Protein AF-A0A9D4DLZ1-F1 (afdb_monomer)

pLDDT: mean 80.87, std 18.86, range [41.81, 96.81]

Sequence (95 aa):
MMKTNQEPLAGPSRETGVCSSDDESIDDEEKCCVCNLFTPQEVSGATSLIFTKWAQCYGVRNGRPCLHWTHLSYCTNARVVRRQEKFFCSHCIEE

Mean predicted aligned error: 12.47 Å

Organism: Dreissena polymorpha (NCBI:txid45954)

Structure (mmCIF, N/CA/C/O backbone):
data_AF-A0A9D4DLZ1-F1
#
_entry.id   AF-A0A9D4DLZ1-F1
#
loop_
_atom_site.group_PDB
_atom_site.id
_atom_site.type_symbol
_atom_site.label_atom_id
_atom_site.label_alt_id
_atom_site.label_comp_id
_atom_site.label_asym_id
_atom_site.label_entity_id
_atom_site.label_seq_id
_atom_site.pdbx_PDB_ins_code
_atom_site.Cartn_x
_atom_site.Cartn_y
_atom_site.Cartn_z
_atom_site.occupancy
_atom_site.B_iso_or_equiv
_atom_site.auth_seq_id
_atom_site.auth_comp_id
_atom_site.auth_asym_id
_atom_site.auth_atom_id
_atom_site.pdbx_PDB_model_num
ATOM 1 N N . MET A 1 1 ? -9.228 26.156 73.905 1.00 46.12 1 MET A N 1
ATOM 2 C CA . MET A 1 1 ? -9.738 25.844 72.552 1.00 46.12 1 MET A CA 1
ATOM 3 C C . MET A 1 1 ? -8.675 26.264 71.549 1.00 46.12 1 MET A C 1
ATOM 5 O O . MET A 1 1 ? -8.545 27.448 71.286 1.00 46.12 1 MET A O 1
ATOM 9 N N . MET A 1 2 ? -7.861 25.327 71.070 1.00 47.59 2 MET A N 1
ATOM 10 C CA . MET A 1 2 ? -6.854 25.573 70.033 1.00 47.59 2 MET A CA 1
ATOM 11 C C . MET A 1 2 ? -7.279 24.746 68.820 1.00 47.59 2 MET A C 1
ATOM 13 O O . MET A 1 2 ? -7.435 23.533 68.938 1.00 47.59 2 MET A O 1
ATOM 17 N N . LYS A 1 3 ? -7.583 25.409 67.700 1.00 45.34 3 LYS A N 1
ATOM 18 C CA . LYS A 1 3 ? -7.929 24.747 66.439 1.00 45.34 3 LYS A CA 1
ATOM 19 C C . LYS A 1 3 ? -6.627 24.433 65.706 1.00 45.34 3 LYS A C 1
ATOM 21 O O . LYS A 1 3 ? -5.904 25.349 65.331 1.00 45.34 3 LYS A O 1
ATOM 26 N N . THR A 1 4 ? -6.336 23.150 65.537 1.00 46.41 4 THR A N 1
ATOM 27 C CA . THR A 1 4 ? -5.245 22.657 64.695 1.00 46.41 4 THR A CA 1
ATOM 28 C C . THR A 1 4 ? -5.708 22.710 63.242 1.00 46.41 4 THR A C 1
ATOM 30 O O . THR A 1 4 ? -6.616 21.975 62.861 1.00 46.41 4 THR A O 1
ATOM 33 N N . ASN A 1 5 ? -5.111 23.589 62.439 1.00 52.38 5 ASN A N 1
ATOM 34 C CA . ASN A 1 5 ? -5.273 23.578 60.988 1.00 52.38 5 ASN A CA 1
ATOM 35 C C . ASN A 1 5 ? -4.312 22.525 60.419 1.00 52.38 5 ASN A C 1
ATOM 37 O O . ASN A 1 5 ? -3.101 22.725 60.448 1.00 52.38 5 ASN A O 1
ATOM 41 N N . GLN A 1 6 ? -4.840 21.393 59.953 1.00 46.53 6 GLN A N 1
ATOM 42 C CA . GLN A 1 6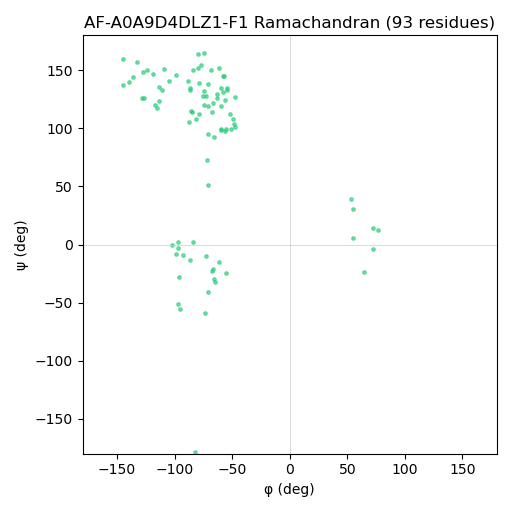 ? -4.100 20.475 59.086 1.00 46.53 6 GLN A CA 1
ATOM 43 C C . GLN A 1 6 ? -4.243 20.962 57.643 1.00 46.53 6 GLN A C 1
ATOM 45 O O . GLN A 1 6 ? -5.342 20.952 57.091 1.00 46.53 6 GLN A O 1
ATOM 50 N N . GLU A 1 7 ? -3.136 21.394 57.045 1.00 57.69 7 GLU A N 1
ATOM 51 C CA . GLU A 1 7 ? -3.005 21.492 55.592 1.00 57.69 7 GLU A CA 1
ATOM 52 C C . GLU A 1 7 ? -2.917 20.073 54.997 1.00 57.69 7 GLU A C 1
ATOM 54 O O . GLU A 1 7 ? -2.230 19.220 55.571 1.00 57.69 7 GLU A O 1
ATOM 59 N N . PRO A 1 8 ? -3.585 19.772 53.869 1.00 44.88 8 PRO A N 1
ATOM 60 C CA . PRO A 1 8 ? -3.396 18.499 53.198 1.00 44.88 8 PRO A CA 1
ATOM 61 C C . PRO A 1 8 ? -2.046 18.475 52.475 1.00 44.88 8 PRO A C 1
ATOM 63 O O . PRO A 1 8 ? -1.686 19.395 51.742 1.00 44.88 8 PRO A O 1
ATOM 66 N N . LEU A 1 9 ? -1.328 17.375 52.690 1.00 51.31 9 LEU A N 1
ATOM 67 C CA . LEU A 1 9 ? -0.076 16.994 52.046 1.00 51.31 9 LEU A CA 1
ATOM 68 C C . LEU A 1 9 ? -0.161 17.158 50.523 1.00 51.31 9 LEU A C 1
ATOM 70 O O . LEU A 1 9 ? -1.046 16.592 49.879 1.00 51.31 9 LEU A O 1
ATOM 74 N N . ALA A 1 10 ? 0.798 17.894 49.960 1.00 47.12 10 ALA A N 1
ATOM 75 C CA . ALA A 1 10 ? 1.059 17.921 48.530 1.00 47.12 10 ALA A CA 1
ATOM 76 C C . ALA A 1 10 ? 1.225 16.478 48.025 1.00 47.12 10 ALA A C 1
ATOM 78 O O . ALA A 1 10 ? 2.164 15.776 48.405 1.00 47.12 10 ALA A O 1
ATOM 79 N N . GLY A 1 11 ? 0.277 16.020 47.206 1.00 48.19 11 GLY A N 1
ATOM 80 C CA . GLY A 1 11 ? 0.415 14.759 46.487 1.00 48.19 11 GLY A CA 1
ATOM 81 C C . GLY A 1 11 ? 1.629 14.825 45.557 1.00 48.19 11 GLY A C 1
ATOM 82 O O . GLY A 1 11 ? 1.993 15.919 45.115 1.00 48.19 11 GLY A O 1
ATOM 83 N N . PRO A 1 12 ? 2.276 13.690 45.244 1.00 48.97 12 PRO A N 1
ATOM 84 C CA . PRO A 1 12 ? 3.346 13.695 44.265 1.00 48.97 12 PRO A CA 1
ATOM 85 C C . PRO A 1 12 ? 2.759 14.187 42.942 1.00 48.97 12 PRO A C 1
ATOM 87 O O . PRO A 1 12 ? 1.819 13.584 42.416 1.00 48.97 12 PRO A O 1
ATOM 90 N N . SER A 1 13 ? 3.293 15.310 42.448 1.00 51.12 13 SER A N 1
ATOM 91 C CA . SER A 1 13 ? 3.108 15.760 41.073 1.00 51.12 13 SER A CA 1
ATOM 92 C C . SER A 1 13 ? 3.399 14.565 40.193 1.00 51.12 13 SER A C 1
ATOM 94 O O . SER A 1 13 ? 4.545 14.155 40.035 1.00 51.12 13 SER A O 1
ATOM 96 N N . ARG A 1 14 ? 2.330 13.969 39.675 1.00 54.59 14 ARG A N 1
ATOM 97 C CA . ARG A 1 14 ? 2.394 12.997 38.607 1.00 54.59 14 ARG A CA 1
ATOM 98 C C . ARG A 1 14 ? 2.909 13.806 37.436 1.00 54.59 14 ARG A C 1
ATOM 100 O O . ARG A 1 14 ? 2.135 14.515 36.801 1.00 54.59 14 ARG A O 1
ATOM 107 N N . GLU A 1 15 ? 4.227 13.799 37.274 1.00 52.31 15 GLU A N 1
ATOM 108 C CA . GLU A 1 15 ? 4.904 14.301 36.099 1.00 52.31 15 GLU A CA 1
ATOM 109 C C . GLU A 1 15 ? 4.165 13.693 34.917 1.00 52.31 15 GLU A C 1
ATOM 111 O O . GLU A 1 15 ? 4.213 12.493 34.638 1.00 52.31 15 GLU A O 1
ATOM 116 N N . THR A 1 16 ? 3.317 14.522 34.316 1.00 53.06 16 THR A N 1
ATOM 117 C CA . THR A 1 16 ? 2.815 14.302 32.982 1.00 53.06 16 THR A CA 1
ATOM 118 C C . THR A 1 16 ? 4.082 14.167 32.178 1.00 53.06 16 THR A C 1
ATOM 120 O O . THR A 1 16 ? 4.748 15.171 31.926 1.00 53.06 16 THR A O 1
ATOM 123 N N . GLY A 1 17 ? 4.465 12.920 31.898 1.00 48.94 17 GLY A N 1
ATOM 124 C CA . GLY A 1 17 ? 5.430 12.608 30.873 1.00 48.94 17 GLY A CA 1
ATOM 125 C C . GLY A 1 17 ? 4.923 13.345 29.657 1.00 48.94 17 GLY A C 1
ATOM 126 O O . GLY A 1 17 ? 3.925 12.955 29.053 1.00 48.94 17 GLY A O 1
ATOM 127 N N . VAL A 1 18 ? 5.533 14.499 29.409 1.00 45.66 18 VAL A N 1
ATOM 128 C CA . VAL A 1 18 ? 5.444 15.184 28.143 1.00 45.66 18 VAL A CA 1
ATOM 129 C C . VAL A 1 18 ? 6.015 14.138 27.211 1.00 45.66 18 VAL A C 1
ATOM 131 O O . VAL A 1 18 ? 7.224 13.915 27.188 1.00 45.66 18 VAL A O 1
ATOM 134 N N . CYS A 1 19 ? 5.133 13.393 26.547 1.00 47.47 19 CYS A N 1
ATOM 135 C CA . CYS A 1 19 ? 5.487 12.736 25.311 1.00 47.47 19 CYS A CA 1
ATOM 136 C C . CYS A 1 19 ? 5.971 13.901 24.465 1.00 47.47 19 CYS A C 1
ATOM 138 O O . CYS A 1 19 ? 5.143 14.697 24.016 1.00 47.47 19 CYS A O 1
ATOM 140 N N . SER A 1 20 ? 7.293 14.097 24.423 1.00 41.81 20 SER A N 1
ATOM 1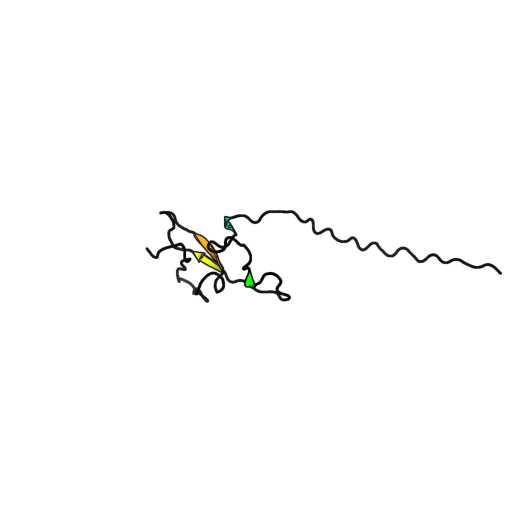41 C CA . SER A 1 20 ? 7.918 15.030 23.505 1.00 41.81 20 SER A CA 1
ATOM 142 C C . SER A 1 20 ? 7.294 14.670 22.175 1.00 41.81 20 SER A C 1
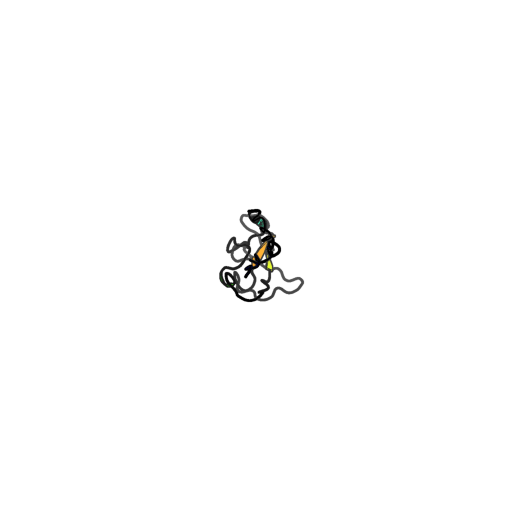ATOM 144 O O . SER A 1 20 ? 7.460 13.549 21.693 1.00 41.81 20 SER A O 1
ATOM 146 N N . SER A 1 21 ? 6.420 15.544 21.686 1.00 53.47 21 SER A N 1
ATOM 147 C CA . SER A 1 21 ? 5.920 15.454 20.331 1.00 53.47 21 SER A CA 1
ATOM 148 C C . SER A 1 21 ? 7.111 15.875 19.495 1.00 53.47 21 SER A C 1
ATOM 150 O O . SER A 1 21 ? 7.178 17.015 19.045 1.00 53.47 21 SER A O 1
ATOM 152 N N . ASP A 1 22 ? 8.100 14.986 19.418 1.00 49.91 22 ASP A N 1
ATOM 153 C CA . ASP A 1 22 ? 9.120 15.022 18.402 1.00 49.91 22 ASP A CA 1
ATOM 154 C C . ASP A 1 22 ? 8.303 14.893 17.121 1.00 49.91 22 ASP A C 1
ATOM 156 O O . ASP A 1 22 ? 7.751 13.838 16.802 1.00 49.91 22 ASP A O 1
ATOM 160 N N . ASP A 1 23 ? 8.077 16.045 16.496 1.00 55.75 23 ASP A N 1
ATOM 161 C CA . ASP A 1 23 ? 7.395 16.233 15.221 1.00 55.75 23 ASP A CA 1
ATOM 162 C C . ASP A 1 23 ? 8.313 15.693 14.112 1.00 55.75 23 ASP A C 1
ATOM 164 O O . ASP A 1 23 ? 8.680 16.385 13.166 1.00 55.75 23 ASP A O 1
ATOM 168 N N . GLU A 1 24 ? 8.778 14.457 14.298 1.00 69.44 24 GLU A N 1
ATOM 169 C CA . GLU A 1 24 ? 9.524 13.687 13.324 1.00 69.44 24 GLU A CA 1
ATOM 170 C C . GLU A 1 24 ? 8.506 13.319 12.251 1.00 69.44 24 GLU A C 1
ATOM 172 O O . GLU A 1 24 ? 7.703 12.388 12.378 1.00 69.44 24 GLU A O 1
ATOM 177 N N . SER A 1 25 ? 8.467 14.147 11.211 1.00 81.44 25 SER A N 1
ATOM 178 C CA . SER A 1 25 ? 7.675 13.880 10.026 1.00 81.44 25 SER A CA 1
ATOM 179 C C . SER A 1 25 ? 8.078 12.521 9.463 1.00 81.44 25 SER A C 1
ATOM 181 O O . SER A 1 25 ? 9.247 12.308 9.165 1.00 81.44 25 SER A O 1
ATOM 183 N N . ILE A 1 26 ? 7.109 11.623 9.295 1.00 85.12 26 ILE A N 1
ATOM 184 C CA . ILE A 1 26 ? 7.333 10.312 8.678 1.00 85.12 26 ILE A CA 1
ATOM 185 C C . ILE A 1 26 ? 7.909 10.509 7.271 1.00 85.12 26 ILE A C 1
ATOM 187 O O . ILE A 1 26 ? 7.339 11.282 6.482 1.00 85.12 26 ILE A O 1
ATOM 191 N N . ASP A 1 27 ? 8.984 9.781 6.969 1.00 89.56 27 ASP A N 1
ATOM 192 C CA . ASP A 1 27 ? 9.656 9.798 5.671 1.00 89.56 27 ASP A CA 1
ATOM 193 C C . ASP A 1 27 ? 8.682 9.407 4.549 1.00 89.56 27 ASP A C 1
ATOM 195 O O . ASP A 1 27 ? 7.769 8.589 4.716 1.00 89.56 27 ASP A O 1
ATOM 199 N N . ASP A 1 28 ? 8.846 10.008 3.371 1.00 86.50 28 ASP A N 1
ATOM 200 C CA . ASP A 1 28 ? 7.941 9.763 2.246 1.00 86.50 28 ASP A CA 1
ATOM 201 C C . ASP A 1 28 ? 8.027 8.313 1.741 1.00 86.50 28 ASP A C 1
ATOM 203 O O . ASP A 1 28 ? 7.027 7.751 1.291 1.00 86.50 28 ASP A O 1
ATOM 207 N N . GLU A 1 29 ? 9.187 7.672 1.883 1.00 87.81 29 GLU A N 1
ATOM 208 C CA . GLU A 1 29 ? 9.426 6.271 1.534 1.00 87.81 29 GLU A CA 1
ATOM 209 C C . GLU A 1 29 ? 8.672 5.285 2.442 1.00 87.81 29 GLU A C 1
ATOM 211 O O . GLU A 1 29 ? 8.399 4.149 2.038 1.00 87.81 29 GLU A O 1
ATOM 216 N N . GLU A 1 30 ? 8.309 5.713 3.654 1.00 90.25 30 GLU A N 1
ATOM 217 C CA . GLU A 1 30 ? 7.538 4.920 4.616 1.00 90.25 30 GLU A CA 1
ATOM 218 C C . GLU A 1 30 ? 6.023 5.045 4.401 1.00 90.25 30 GLU A C 1
ATOM 220 O O . GLU A 1 30 ? 5.233 4.256 4.932 1.00 90.25 30 GLU A O 1
ATOM 225 N N . LYS A 1 31 ? 5.586 6.019 3.596 1.00 94.38 31 LYS A N 1
ATOM 226 C CA . LYS A 1 31 ? 4.172 6.231 3.286 1.00 94.38 31 LYS A CA 1
ATOM 227 C C . LYS A 1 31 ? 3.696 5.253 2.219 1.00 94.38 31 LYS A C 1
ATOM 229 O O . LYS A 1 31 ? 4.425 4.782 1.347 1.00 94.38 31 LYS A O 1
ATOM 234 N N . CYS A 1 32 ? 2.403 4.951 2.267 1.00 95.69 32 CYS A N 1
ATOM 235 C CA . CYS A 1 32 ? 1.767 4.128 1.254 1.00 95.69 32 CYS A CA 1
ATOM 236 C C . CYS A 1 32 ? 1.830 4.803 -0.120 1.00 95.69 32 CYS A C 1
ATOM 238 O O . CYS A 1 32 ? 1.373 5.929 -0.288 1.00 95.69 32 CYS A O 1
ATOM 240 N N . CYS A 1 33 ? 2.289 4.059 -1.125 1.00 94.06 33 CYS A N 1
ATOM 241 C CA . CYS A 1 33 ? 2.446 4.516 -2.508 1.00 94.06 33 CYS A CA 1
ATOM 242 C C . CYS A 1 33 ? 1.162 5.083 -3.146 1.00 94.06 33 CYS A C 1
ATOM 244 O O . CYS A 1 33 ? 1.237 5.833 -4.118 1.00 94.06 33 CYS A O 1
ATOM 246 N N . VAL A 1 34 ? -0.010 4.671 -2.650 1.00 94.12 34 VAL A N 1
ATOM 247 C CA . VAL A 1 34 ? -1.317 5.011 -3.234 1.00 94.12 34 VAL A CA 1
ATOM 248 C C . VAL A 1 34 ? -1.957 6.205 -2.529 1.00 94.12 34 VAL A C 1
ATOM 250 O O . VAL A 1 34 ? -2.384 7.147 -3.189 1.00 94.12 34 VAL A O 1
ATOM 253 N N . CYS A 1 35 ? -2.048 6.174 -1.197 1.00 95.06 35 CYS A N 1
ATOM 254 C CA . CYS A 1 35 ? -2.718 7.227 -0.428 1.00 95.06 35 CYS A CA 1
ATOM 255 C C . CYS A 1 35 ? -1.757 8.264 0.171 1.00 95.06 35 CYS A C 1
ATOM 257 O O . CYS A 1 35 ? -2.226 9.268 0.695 1.00 95.06 35 CYS A O 1
ATOM 259 N N . ASN A 1 36 ? -0.439 8.047 0.089 1.00 94.12 36 ASN A N 1
ATOM 260 C CA . ASN A 1 36 ? 0.613 8.882 0.685 1.00 94.12 36 ASN A CA 1
ATOM 261 C C . ASN A 1 36 ? 0.440 9.104 2.196 1.00 94.12 36 ASN A C 1
ATOM 263 O O . ASN A 1 36 ? 0.831 10.135 2.737 1.00 94.12 36 ASN A O 1
ATOM 267 N N . LEU A 1 37 ? -0.145 8.124 2.885 1.00 94.12 37 LEU A N 1
ATOM 268 C CA . LEU A 1 37 ? -0.285 8.109 4.336 1.00 94.12 37 LEU A CA 1
ATOM 269 C C . LEU A 1 37 ? 0.451 6.902 4.905 1.00 94.12 37 LEU A C 1
ATOM 271 O O . LEU A 1 37 ? 0.478 5.832 4.294 1.00 94.12 37 LEU A O 1
ATOM 275 N N . PHE A 1 38 ? 1.003 7.053 6.104 1.00 93.38 38 PHE A N 1
ATOM 276 C CA . PHE A 1 38 ? 1.522 5.917 6.861 1.00 93.38 38 PHE A CA 1
ATOM 277 C C . PHE A 1 38 ? 0.384 5.030 7.384 1.00 93.38 38 PHE A C 1
ATOM 279 O O . PHE A 1 38 ? 0.437 3.807 7.289 1.00 93.38 38 PHE A O 1
ATOM 286 N N . THR A 1 39 ? -0.701 5.646 7.855 1.00 92.81 39 THR A N 1
ATOM 287 C CA . THR A 1 39 ? -1.880 4.955 8.392 1.00 92.81 39 THR A CA 1
ATOM 288 C C . THR A 1 39 ? -3.074 5.142 7.450 1.00 92.81 39 THR A C 1
ATOM 290 O O . THR A 1 39 ? -3.329 6.279 7.047 1.00 92.81 39 THR A O 1
ATOM 293 N N . PRO A 1 40 ? -3.830 4.081 7.096 1.00 94.56 40 PRO A N 1
ATOM 294 C CA . PRO A 1 40 ? -5.058 4.222 6.315 1.00 94.56 40 PRO A CA 1
ATOM 295 C C . PRO A 1 40 ? -6.061 5.155 7.000 1.00 94.56 40 PRO A C 1
ATOM 297 O O . PRO A 1 40 ? -6.191 5.153 8.226 1.00 94.56 40 PRO A O 1
ATOM 300 N N . GLN A 1 41 ? -6.816 5.925 6.220 1.00 92.31 41 GLN A N 1
ATOM 301 C CA . GLN A 1 41 ? -7.786 6.866 6.780 1.00 92.31 41 GLN A CA 1
ATOM 302 C C . GLN A 1 41 ? -8.916 6.143 7.531 1.00 92.31 41 GLN A C 1
ATOM 304 O O . GLN A 1 41 ? -9.413 6.642 8.536 1.00 92.31 41 GLN A O 1
ATOM 309 N N . GLU A 1 42 ? -9.278 4.941 7.087 1.00 91.75 42 GLU A N 1
ATOM 310 C CA . GLU A 1 42 ? -10.360 4.115 7.628 1.00 91.75 42 GLU A CA 1
ATOM 311 C C . GLU A 1 42 ? -10.093 3.616 9.050 1.00 91.75 42 GLU A C 1
ATOM 313 O O . GLU A 1 42 ? -11.029 3.246 9.756 1.00 91.75 42 GLU A O 1
ATOM 318 N N . VAL A 1 43 ? -8.826 3.580 9.470 1.00 91.50 43 VAL A N 1
ATOM 319 C CA . VAL A 1 43 ? -8.440 3.177 10.831 1.00 91.50 43 VAL A CA 1
ATOM 320 C C . VAL A 1 43 ? -8.100 4.379 11.713 1.00 91.50 43 VAL A C 1
ATOM 322 O O . VAL A 1 43 ? -7.792 4.211 12.894 1.00 91.50 43 VAL A O 1
ATOM 325 N N . SER A 1 44 ? -8.177 5.595 11.165 1.00 87.19 44 SER A N 1
ATOM 326 C CA . SER A 1 44 ? -7.992 6.821 11.935 1.00 87.19 44 SER A CA 1
ATOM 327 C C . SER A 1 44 ? -9.090 6.943 12.992 1.00 87.19 44 SER A C 1
ATOM 329 O O . SER A 1 44 ? -10.279 6.846 12.689 1.00 87.19 44 SER A O 1
ATOM 331 N N . GLY A 1 45 ? -8.696 7.125 14.254 1.00 85.56 45 GLY A N 1
ATOM 332 C CA . GLY A 1 45 ? -9.634 7.218 15.377 1.00 85.56 45 GLY A CA 1
ATOM 333 C C . GLY A 1 45 ? -10.219 5.880 15.844 1.00 85.56 45 GLY A C 1
ATOM 334 O O . GLY A 1 45 ? -11.167 5.875 16.630 1.00 85.56 45 GLY A O 1
ATOM 335 N N . ALA A 1 46 ? -9.672 4.744 15.399 1.00 89.88 46 ALA A N 1
ATOM 336 C CA . ALA A 1 46 ? -10.060 3.444 15.929 1.00 89.88 46 ALA A CA 1
ATOM 337 C C . ALA A 1 46 ? -9.782 3.356 17.442 1.00 89.88 46 ALA A C 1
ATOM 339 O O . ALA A 1 46 ? -8.707 3.706 17.922 1.00 89.88 46 ALA A O 1
ATOM 340 N N . THR A 1 47 ? -10.744 2.828 18.201 1.00 93.38 47 THR A N 1
ATOM 341 C CA . THR A 1 47 ? -10.625 2.604 19.657 1.00 93.38 47 THR A CA 1
ATOM 342 C C . THR A 1 47 ? -9.934 1.284 20.009 1.00 93.38 47 THR A C 1
ATOM 344 O O . THR A 1 47 ? -9.821 0.925 21.180 1.00 93.38 47 THR A O 1
ATOM 347 N N . SER A 1 48 ? -9.489 0.539 18.997 1.00 93.19 48 SER A N 1
ATOM 348 C CA . SER A 1 48 ? -8.836 -0.761 19.130 1.00 93.19 48 SER A CA 1
ATOM 349 C C . SER A 1 48 ? -7.569 -0.809 18.283 1.00 93.19 48 SER A C 1
ATOM 351 O O . SER A 1 48 ? -7.427 -0.055 17.320 1.00 93.19 48 SER A O 1
ATOM 353 N N . LEU A 1 49 ? -6.643 -1.700 18.645 1.00 90.81 49 LEU A N 1
ATOM 354 C CA . LEU A 1 49 ? -5.424 -1.918 17.876 1.00 90.81 49 LEU A CA 1
ATOM 355 C C . LEU A 1 49 ? -5.762 -2.628 16.561 1.00 90.81 49 LEU A C 1
ATOM 357 O O . LEU A 1 49 ? -6.254 -3.757 16.569 1.00 90.81 49 LEU A O 1
ATOM 361 N N . ILE A 1 50 ? -5.462 -1.978 15.438 1.00 92.06 50 ILE A N 1
ATOM 362 C CA . ILE A 1 50 ? -5.664 -2.533 14.099 1.00 92.06 50 ILE A CA 1
ATOM 363 C C . ILE A 1 50 ? -4.304 -2.750 13.443 1.00 92.06 50 ILE A C 1
ATOM 365 O O . ILE A 1 50 ? -3.515 -1.821 13.291 1.00 92.06 50 ILE A O 1
ATOM 369 N N . PHE A 1 51 ? -4.038 -3.988 13.028 1.00 91.19 51 PHE A N 1
ATOM 370 C CA . PHE A 1 51 ? -2.833 -4.327 12.280 1.00 91.19 51 PHE A CA 1
ATOM 371 C C . PHE A 1 51 ? -3.066 -4.126 10.783 1.00 91.19 51 PHE A C 1
ATOM 373 O O . PHE A 1 51 ? -3.719 -4.943 10.126 1.00 91.19 51 PHE A O 1
ATOM 380 N N . THR A 1 52 ? -2.493 -3.059 10.233 1.00 92.62 52 THR A N 1
ATOM 381 C CA . THR A 1 52 ? -2.475 -2.832 8.787 1.00 92.62 52 THR A CA 1
ATOM 382 C C . THR A 1 52 ? -1.499 -3.796 8.120 1.00 92.62 52 THR A C 1
ATOM 384 O O . THR A 1 52 ? -0.338 -3.902 8.514 1.00 92.62 52 THR A O 1
ATOM 387 N N . LYS A 1 53 ? -1.963 -4.512 7.092 1.00 94.88 53 LYS A N 1
ATOM 388 C CA . LYS A 1 53 ? -1.114 -5.391 6.280 1.00 94.88 53 LYS A CA 1
ATOM 389 C C . LYS A 1 53 ? -0.500 -4.601 5.135 1.00 94.88 53 LYS A C 1
ATOM 391 O O . LYS A 1 53 ? -1.190 -3.814 4.491 1.00 94.88 53 LYS A O 1
ATOM 396 N N . TRP A 1 54 ? 0.760 -4.881 4.841 1.00 95.62 54 TRP A N 1
ATOM 397 C CA . TRP A 1 54 ? 1.518 -4.189 3.808 1.00 95.62 54 TRP A CA 1
ATOM 398 C C . TRP A 1 54 ? 2.086 -5.166 2.784 1.00 95.62 54 TRP A C 1
ATOM 400 O O . TRP A 1 54 ? 2.388 -6.315 3.112 1.00 95.62 54 TRP A O 1
ATOM 410 N N . ALA A 1 55 ? 2.245 -4.696 1.550 1.00 95.69 55 ALA A N 1
ATOM 411 C CA . ALA A 1 55 ? 3.005 -5.379 0.511 1.00 95.69 55 ALA A CA 1
ATOM 412 C C . ALA A 1 55 ? 3.888 -4.385 -0.242 1.00 95.69 55 ALA A C 1
ATOM 414 O O . ALA A 1 55 ? 3.494 -3.238 -0.464 1.00 95.69 55 ALA A O 1
ATOM 415 N N . GLN A 1 56 ? 5.075 -4.839 -0.633 1.00 94.88 56 GLN A N 1
ATOM 416 C CA . GLN A 1 56 ? 5.999 -4.066 -1.452 1.00 94.88 56 GLN A CA 1
ATOM 417 C C . GLN A 1 56 ? 5.669 -4.265 -2.932 1.00 94.88 56 GLN A C 1
ATOM 419 O O . GLN A 1 56 ? 5.475 -5.397 -3.379 1.00 94.88 56 GLN A O 1
ATOM 424 N N . CYS A 1 57 ? 5.598 -3.171 -3.689 1.00 94.62 57 CYS A N 1
ATOM 425 C CA . CYS A 1 57 ? 5.336 -3.214 -5.123 1.00 94.62 57 CYS A CA 1
ATOM 426 C C . CYS A 1 57 ? 6.572 -3.683 -5.912 1.00 94.62 57 CYS A C 1
ATOM 428 O O . CYS A 1 57 ? 7.645 -3.093 -5.796 1.00 94.62 57 CYS A O 1
ATOM 430 N N . TYR A 1 58 ? 6.395 -4.691 -6.768 1.00 94.50 58 TYR A N 1
ATOM 431 C CA . TYR A 1 58 ? 7.420 -5.237 -7.672 1.00 94.50 58 TYR A CA 1
ATOM 432 C C . TYR A 1 58 ? 7.353 -4.668 -9.098 1.00 94.50 58 TYR A C 1
ATOM 434 O O . TYR A 1 58 ? 8.111 -5.100 -9.963 1.00 94.50 58 TYR A O 1
ATOM 442 N N . GLY A 1 59 ? 6.433 -3.739 -9.357 1.00 93.69 59 GLY A N 1
ATOM 443 C CA . GLY A 1 59 ? 6.237 -3.147 -10.677 1.00 93.69 59 GLY A CA 1
ATOM 444 C C . GLY A 1 59 ? 7.199 -2.011 -11.005 1.00 93.69 59 GLY A C 1
ATOM 445 O O . GLY A 1 59 ? 8.048 -1.613 -10.200 1.00 93.69 59 GLY A O 1
ATOM 446 N N . VAL A 1 60 ? 6.999 -1.447 -12.193 1.00 92.56 60 VAL A N 1
ATOM 447 C CA . VAL A 1 60 ? 7.758 -0.311 -12.718 1.00 92.56 60 VAL A CA 1
ATOM 448 C C . VAL A 1 60 ? 6.842 0.906 -12.844 1.00 92.56 60 VAL A C 1
ATOM 450 O O . VAL A 1 60 ? 5.713 0.812 -13.327 1.00 92.56 60 VAL A O 1
ATOM 453 N N . ARG A 1 61 ? 7.337 2.069 -12.409 1.00 89.50 61 ARG A N 1
ATOM 454 C CA . ARG A 1 61 ? 6.671 3.371 -12.541 1.00 89.50 61 ARG A CA 1
ATOM 455 C C . ARG A 1 61 ? 7.646 4.354 -13.175 1.00 89.50 61 ARG A C 1
ATOM 457 O O . ARG A 1 61 ? 8.756 4.530 -12.682 1.00 89.50 61 ARG A O 1
ATOM 464 N N . ASN A 1 62 ? 7.242 5.002 -14.267 1.00 89.50 62 ASN A N 1
ATOM 465 C CA . ASN A 1 62 ? 8.076 5.969 -14.998 1.00 89.50 62 ASN A CA 1
ATOM 466 C C . ASN A 1 62 ? 9.463 5.410 -15.394 1.00 89.50 62 ASN A C 1
ATOM 468 O O . ASN A 1 62 ? 10.473 6.105 -15.288 1.00 89.50 62 ASN A O 1
ATOM 472 N N . GLY A 1 63 ? 9.520 4.137 -15.803 1.00 89.50 63 GLY A N 1
ATOM 473 C CA . GLY A 1 63 ? 10.763 3.472 -16.212 1.00 89.50 63 GLY A CA 1
ATOM 474 C C . GLY A 1 63 ? 11.733 3.149 -15.069 1.00 89.50 63 GLY A C 1
ATOM 475 O O . GLY A 1 63 ? 12.900 2.872 -15.331 1.00 89.50 63 GLY A O 1
ATOM 476 N N . ARG A 1 64 ? 11.287 3.205 -13.805 1.00 91.50 64 ARG A N 1
ATOM 477 C CA . ARG A 1 64 ? 12.085 2.827 -12.629 1.00 91.50 64 ARG A CA 1
ATOM 478 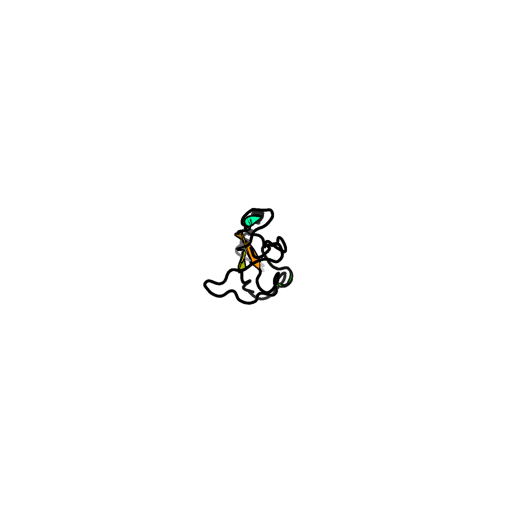C C . ARG A 1 64 ? 11.340 1.818 -11.747 1.00 91.50 64 ARG A C 1
ATOM 480 O O . ARG A 1 64 ? 10.109 1.888 -11.678 1.00 91.50 64 ARG A O 1
ATOM 487 N N . PRO A 1 65 ? 12.050 0.907 -11.054 1.00 93.12 65 PRO A N 1
ATOM 488 C CA . PRO A 1 65 ? 11.434 0.026 -10.066 1.00 93.12 65 PRO A CA 1
ATOM 489 C C . PRO A 1 65 ? 10.668 0.834 -9.018 1.00 93.12 65 PRO A C 1
ATOM 491 O O . PRO A 1 65 ? 11.188 1.823 -8.504 1.00 93.12 65 PRO A O 1
ATOM 494 N N . CYS A 1 66 ? 9.435 0.429 -8.712 1.00 92.69 66 CYS A N 1
ATOM 495 C CA . CYS A 1 66 ? 8.606 1.136 -7.744 1.00 92.69 66 CYS A CA 1
ATOM 496 C C . CYS A 1 66 ? 9.095 0.900 -6.314 1.00 92.69 66 CYS A C 1
ATOM 498 O O . CYS A 1 66 ? 9.411 1.862 -5.633 1.00 92.69 66 CYS A O 1
ATOM 500 N N . LEU A 1 67 ? 9.152 -0.357 -5.859 1.00 92.62 67 LEU A N 1
ATOM 501 C CA . LEU A 1 67 ? 9.653 -0.778 -4.538 1.00 92.62 67 LEU A CA 1
ATOM 502 C C . LEU A 1 67 ? 9.011 -0.106 -3.304 1.00 92.62 67 LEU A C 1
ATOM 504 O O . LEU A 1 67 ? 9.417 -0.403 -2.180 1.00 92.62 67 LEU A O 1
ATOM 508 N N . HIS A 1 68 ? 7.979 0.720 -3.482 1.00 94.12 68 HIS A N 1
ATOM 509 C CA . HIS A 1 68 ? 7.229 1.342 -2.393 1.00 94.12 68 HIS A CA 1
ATOM 510 C C . HIS A 1 68 ? 6.247 0.363 -1.742 1.00 94.12 68 HIS A C 1
ATOM 512 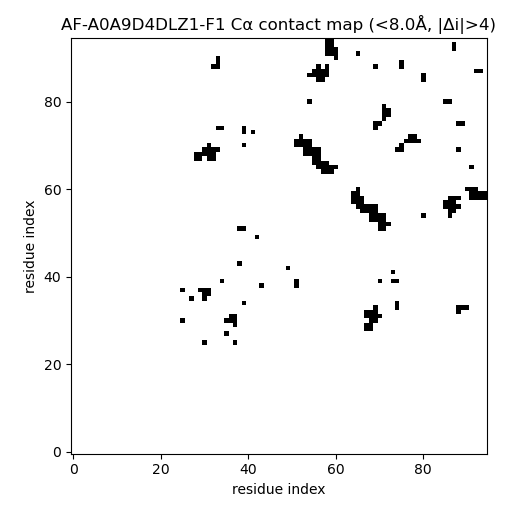O O . HIS A 1 68 ? 5.745 -0.578 -2.371 1.00 94.12 68 HIS A O 1
ATOM 518 N N . TRP A 1 69 ? 5.921 0.634 -0.482 1.00 95.69 69 TRP A N 1
ATOM 519 C CA . TRP A 1 69 ? 4.957 -0.131 0.297 1.00 95.69 69 TRP A CA 1
ATOM 520 C C . TRP A 1 69 ? 3.521 0.330 0.040 1.00 95.69 69 TRP A C 1
ATOM 522 O O . TRP A 1 69 ? 3.256 1.476 -0.317 1.00 95.69 69 TRP A O 1
ATOM 532 N N . THR A 1 70 ? 2.556 -0.579 0.164 1.00 96.31 70 THR A N 1
ATOM 533 C CA . THR A 1 70 ? 1.128 -0.279 -0.012 1.00 96.31 70 THR A CA 1
ATOM 534 C C . THR A 1 70 ? 0.285 -1.003 1.029 1.00 96.31 70 THR A C 1
ATOM 536 O O . THR A 1 70 ? 0.526 -2.179 1.313 1.00 96.31 70 THR A O 1
ATOM 539 N N . HIS A 1 71 ? -0.734 -0.323 1.564 1.00 96.81 71 HIS A N 1
ATOM 540 C CA . HIS A 1 71 ? -1.728 -0.933 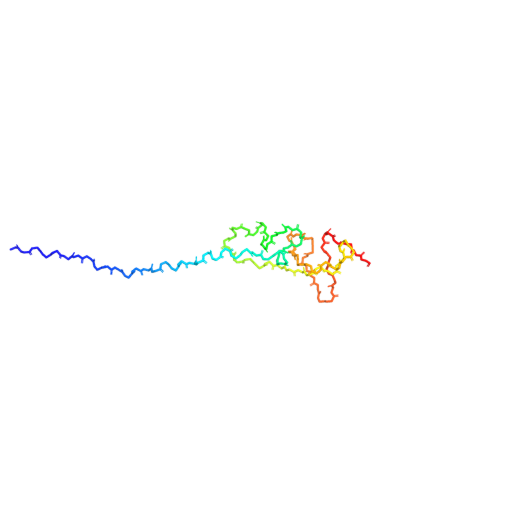2.446 1.00 96.81 71 HIS A CA 1
ATOM 541 C C . HIS A 1 71 ? -2.585 -1.944 1.677 1.00 96.81 71 HIS A C 1
ATOM 543 O O . HIS A 1 71 ? -3.373 -1.587 0.794 1.00 96.81 71 HIS A O 1
ATOM 549 N N . LEU A 1 72 ? -2.467 -3.221 2.032 1.00 95.25 72 LEU A N 1
ATOM 550 C CA . LEU A 1 72 ? -3.361 -4.263 1.536 1.00 95.25 72 LEU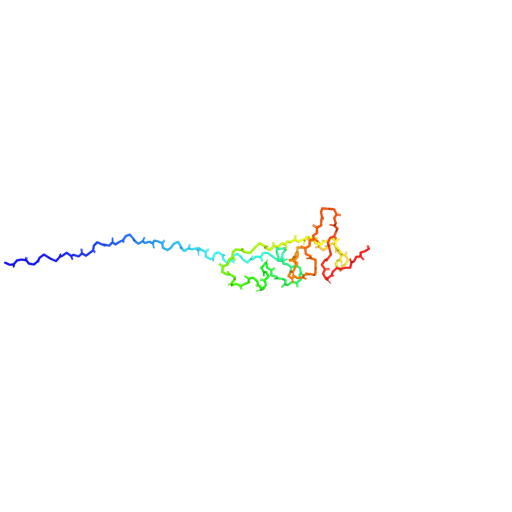 A CA 1
ATOM 551 C C . LEU A 1 72 ? -4.768 -4.065 2.105 1.00 95.25 72 LEU A C 1
ATOM 553 O O . LEU A 1 72 ? -4.931 -3.610 3.233 1.00 95.25 72 LEU A O 1
ATOM 557 N N . SER A 1 73 ? -5.789 -4.474 1.352 1.00 94.12 73 SER A N 1
ATOM 558 C CA . SER A 1 73 ? -7.225 -4.353 1.679 1.00 94.12 73 SER A CA 1
ATOM 559 C C . SER A 1 73 ? -7.795 -2.931 1.795 1.00 94.12 73 SER A C 1
ATOM 561 O O . SER A 1 73 ? -8.999 -2.785 1.616 1.00 94.12 73 SER A O 1
ATOM 563 N N . TYR A 1 74 ? -6.974 -1.915 2.078 1.00 95.25 74 TYR A N 1
ATOM 564 C CA . TYR A 1 74 ? -7.399 -0.510 2.157 1.00 95.25 74 TYR A CA 1
ATOM 565 C C . TYR A 1 74 ? -7.161 0.223 0.837 1.00 95.25 74 TYR A C 1
ATOM 567 O O . TYR A 1 74 ? -8.087 0.739 0.225 1.00 95.25 74 TYR A O 1
ATOM 575 N N . CYS A 1 75 ? -5.919 0.210 0.346 1.00 95.06 75 CYS A N 1
ATOM 576 C CA . CYS A 1 75 ? -5.551 0.930 -0.874 1.00 95.06 75 CYS A CA 1
ATOM 577 C C . CYS A 1 75 ? -5.550 0.045 -2.125 1.00 95.06 75 CYS A C 1
ATOM 579 O O . CYS A 1 75 ? -5.294 0.530 -3.226 1.00 95.06 75 CYS A O 1
ATOM 581 N N . THR A 1 76 ? -5.809 -1.256 -1.970 1.00 93.44 76 THR A N 1
ATOM 582 C CA . THR A 1 76 ? -5.909 -2.214 -3.077 1.00 93.44 76 THR A CA 1
ATOM 583 C C . THR A 1 76 ? -6.964 -3.278 -2.803 1.00 93.44 76 THR A C 1
ATOM 585 O O . THR A 1 76 ? -7.290 -3.576 -1.654 1.00 93.44 76 THR A O 1
ATOM 588 N N . ASN A 1 77 ? -7.427 -3.931 -3.872 1.00 91.56 77 ASN A N 1
ATOM 589 C CA . ASN A 1 77 ? -8.313 -5.096 -3.781 1.00 91.56 77 ASN A CA 1
ATOM 590 C C . ASN A 1 77 ? -7.591 -6.368 -3.291 1.00 91.56 77 ASN A C 1
ATOM 592 O O . ASN A 1 77 ? -8.240 -7.373 -2.992 1.00 91.56 77 ASN A O 1
ATOM 596 N N . ALA A 1 78 ? -6.257 -6.348 -3.203 1.00 92.38 78 ALA A N 1
ATOM 597 C CA . ALA A 1 78 ? -5.474 -7.477 -2.726 1.00 92.38 78 ALA A CA 1
ATOM 598 C C . ALA A 1 78 ? -5.610 -7.610 -1.203 1.00 92.38 78 ALA A C 1
ATOM 600 O O . ALA A 1 78 ? -5.256 -6.711 -0.439 1.00 92.38 78 ALA A O 1
ATOM 601 N N . ARG A 1 79 ? -6.114 -8.763 -0.753 1.00 92.06 79 ARG A N 1
ATOM 602 C CA . ARG A 1 79 ? -6.281 -9.071 0.681 1.00 92.06 79 ARG A CA 1
ATOM 603 C C . ARG A 1 79 ? -5.123 -9.871 1.268 1.00 92.06 79 ARG A C 1
ATOM 605 O O . ARG A 1 79 ? -4.871 -9.818 2.472 1.00 92.06 79 ARG A O 1
ATOM 612 N N . VAL A 1 80 ? -4.456 -10.648 0.421 1.00 91.19 80 VAL A N 1
ATOM 613 C CA . VAL A 1 80 ? -3.357 -11.546 0.770 1.00 91.19 80 VAL A CA 1
ATOM 614 C C . VAL A 1 80 ? -2.378 -11.547 -0.395 1.00 91.19 80 VAL A C 1
ATOM 616 O O . VAL A 1 80 ? -2.805 -11.622 -1.542 1.00 91.19 80 VAL A O 1
ATOM 619 N N . VAL A 1 81 ? -1.089 -11.493 -0.077 1.00 93.50 81 VAL A N 1
ATOM 620 C CA . VAL A 1 81 ? 0.009 -11.772 -1.005 1.00 93.50 81 VAL A CA 1
ATOM 621 C C . VAL A 1 81 ? 0.730 -12.986 -0.439 1.00 93.50 81 VAL A C 1
ATOM 623 O O . VAL A 1 81 ? 1.153 -12.964 0.722 1.00 93.50 81 VAL A O 1
ATOM 626 N N . ARG A 1 82 ? 0.791 -14.086 -1.192 1.00 93.69 82 ARG A N 1
ATOM 627 C CA . ARG A 1 82 ? 1.469 -15.299 -0.717 1.00 93.69 82 ARG A CA 1
ATOM 628 C C . ARG A 1 82 ? 2.976 -15.170 -0.886 1.00 93.69 82 ARG A C 1
ATOM 630 O O . ARG A 1 82 ? 3.485 -14.332 -1.626 1.00 93.69 82 ARG A O 1
ATOM 637 N N . ARG A 1 83 ? 3.717 -16.043 -0.199 1.00 88.75 83 ARG A N 1
ATOM 638 C CA . ARG A 1 83 ? 5.158 -16.175 -0.437 1.00 88.75 83 ARG A CA 1
ATOM 639 C C . ARG A 1 83 ? 5.392 -16.455 -1.924 1.00 88.75 83 ARG A C 1
ATOM 641 O O . ARG A 1 83 ? 4.717 -17.315 -2.475 1.00 88.75 83 ARG A O 1
ATOM 648 N N . GLN A 1 84 ? 6.364 -15.756 -2.513 1.00 90.56 84 GLN A N 1
ATOM 649 C CA . GLN A 1 84 ? 6.761 -15.835 -3.930 1.00 90.56 84 GLN A CA 1
ATOM 650 C C . GLN A 1 84 ? 5.788 -15.202 -4.941 1.00 90.56 84 GLN A C 1
ATOM 652 O O . GLN A 1 84 ? 6.128 -15.132 -6.120 1.00 90.56 84 GLN A O 1
ATOM 657 N N . GLU A 1 85 ? 4.628 -14.692 -4.518 1.00 93.00 85 GLU A N 1
ATOM 658 C CA . GLU A 1 85 ? 3.778 -13.883 -5.396 1.00 93.00 85 GLU A CA 1
ATOM 659 C C . GLU A 1 85 ? 4.331 -12.452 -5.482 1.00 93.00 85 GLU A C 1
ATOM 661 O O . GLU A 1 85 ? 4.770 -11.873 -4.484 1.00 93.00 85 GLU A O 1
ATOM 666 N N . LYS A 1 86 ? 4.304 -11.873 -6.687 1.00 93.75 86 LYS A N 1
ATOM 667 C CA . LYS A 1 86 ? 4.612 -10.457 -6.896 1.00 93.75 86 LYS A CA 1
ATOM 668 C C . LYS A 1 86 ? 3.340 -9.640 -6.699 1.00 93.75 86 LYS A C 1
ATOM 670 O O . LYS A 1 86 ? 2.282 -9.999 -7.205 1.00 93.75 86 LYS A O 1
ATOM 675 N N . PHE A 1 87 ? 3.456 -8.540 -5.964 1.00 94.88 87 PHE A N 1
ATOM 676 C CA . PHE A 1 87 ? 2.380 -7.572 -5.785 1.00 94.88 87 PHE A CA 1
ATOM 677 C C . PHE A 1 87 ? 2.655 -6.319 -6.616 1.00 94.88 87 PHE A C 1
ATOM 679 O O . PHE A 1 87 ? 3.790 -5.843 -6.675 1.00 94.88 87 PHE A O 1
ATOM 686 N N . PHE A 1 88 ? 1.600 -5.763 -7.207 1.00 94.44 88 PHE A N 1
ATOM 687 C CA . PHE A 1 88 ? 1.650 -4.547 -8.009 1.00 94.44 88 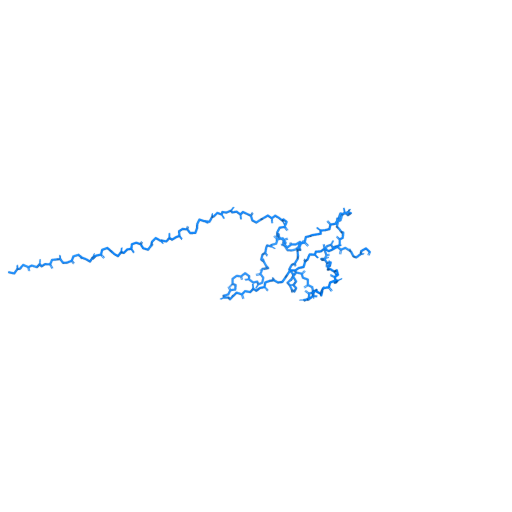PHE A CA 1
ATOM 688 C C . PHE A 1 88 ? 0.627 -3.548 -7.464 1.00 94.44 88 PHE A C 1
ATOM 690 O O . PHE A 1 88 ? -0.548 -3.880 -7.295 1.00 94.44 88 PHE A O 1
ATOM 697 N N . CYS A 1 89 ? 1.071 -2.328 -7.152 1.00 93.88 89 CYS A N 1
ATOM 698 C CA . CYS A 1 89 ? 0.159 -1.255 -6.761 1.00 93.88 89 CYS A CA 1
ATOM 699 C C . CYS A 1 89 ? -0.602 -0.719 -7.984 1.00 93.88 89 CYS A C 1
ATOM 701 O O . CYS A 1 89 ? -0.187 -0.918 -9.123 1.00 93.88 89 CYS A O 1
ATOM 703 N N . SER A 1 90 ? -1.681 0.030 -7.751 1.00 91.94 90 SER A N 1
ATOM 704 C CA . SER A 1 90 ? -2.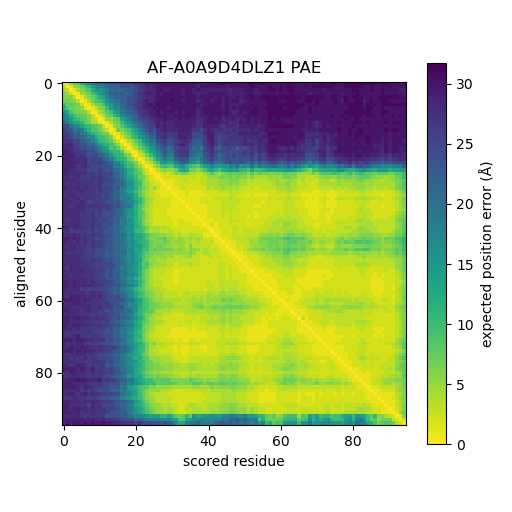529 0.605 -8.809 1.00 91.94 90 SER A CA 1
ATOM 705 C C . SER A 1 90 ? -1.813 1.586 -9.748 1.00 91.94 90 SER A C 1
ATOM 707 O O . SER A 1 90 ? -2.347 1.917 -10.803 1.00 91.94 90 SER A O 1
ATOM 709 N N . HIS A 1 91 ? -0.627 2.072 -9.373 1.00 90.69 91 HIS A N 1
ATOM 710 C CA . HIS A 1 91 ? 0.179 2.987 -10.184 1.00 90.69 91 HIS A CA 1
ATOM 711 C C . HIS A 1 91 ? 1.199 2.288 -11.087 1.00 90.69 91 HIS A C 1
ATOM 713 O O . HIS A 1 91 ? 1.842 2.964 -11.888 1.00 90.69 91 HIS A O 1
ATOM 719 N N . CYS A 1 92 ? 1.396 0.978 -10.932 1.00 91.69 92 CYS A N 1
ATOM 720 C CA . CYS A 1 92 ? 2.363 0.213 -11.715 1.00 91.69 92 CYS A CA 1
ATOM 721 C C . CYS A 1 92 ? 1.652 -0.721 -12.692 1.00 91.69 92 CYS A C 1
ATOM 723 O O . CYS A 1 92 ? 0.543 -1.183 -12.431 1.00 91.69 92 CYS A O 1
ATOM 725 N N . ILE A 1 93 ? 2.320 -1.005 -13.806 1.00 73.81 93 ILE A N 1
ATOM 726 C CA . ILE A 1 93 ? 1.879 -1.969 -14.817 1.00 73.81 93 ILE A CA 1
ATOM 727 C C . ILE A 1 93 ? 2.644 -3.282 -14.560 1.00 73.81 93 ILE A C 1
ATOM 729 O O . ILE A 1 93 ? 3.786 -3.236 -14.091 1.00 73.81 93 ILE A O 1
ATOM 733 N N . GLU A 1 94 ? 2.020 -4.436 -14.814 1.00 64.19 94 GLU A N 1
ATOM 734 C CA . GLU A 1 94 ? 2.759 -5.697 -14.979 1.00 64.19 94 GLU A CA 1
ATOM 735 C C . GLU A 1 94 ? 3.603 -5.589 -16.257 1.00 64.19 94 GLU A C 1
ATOM 737 O O . GLU A 1 94 ? 3.055 -5.312 -17.323 1.00 64.19 94 GLU A O 1
ATOM 742 N N . GLU A 1 95 ? 4.923 -5.748 -16.144 1.00 55.31 95 GLU A N 1
ATOM 743 C CA . GLU A 1 95 ? 5.794 -5.940 -17.316 1.00 55.31 95 GLU A CA 1
ATOM 744 C C . GLU A 1 95 ? 5.655 -7.353 -17.888 1.00 55.31 95 GLU A C 1
ATOM 746 O O . GLU A 1 95 ? 5.629 -8.316 -17.081 1.00 55.31 95 GLU A O 1
#

Secondary structure (DSSP, 8-state):
------PPP---------------PPPGGGS-TTT--SS-GGGTT-SS-----EEEB-SEETTEE---EEETTTSSS-----TT--B--TT-B--

Solvent-accessible surface area (backbone atoms only — not comparable to full-atom values): 6537 Å² total; per-residue (Å²): 140,82,87,82,83,81,79,81,77,83,70,82,78,75,73,73,74,71,71,75,78,72,81,71,74,80,56,75,79,72,16,19,70,80,80,70,36,78,64,64,74,90,60,61,89,56,95,61,94,76,86,82,48,72,46,55,21,72,24,44,42,96,92,36,78,53,65,38,34,33,44,42,59,76,74,38,93,49,77,76,80,57,92,92,57,83,43,65,50,97,81,34,52,90,130

Radius of gyration: 24.75 Å; Cα contacts (8 Å, |Δi|>4): 111; chains: 1; bounding box: 23×42×90 Å

Foldseek 3Di:
DDDDDDDDDDDPPPPPPPPPPPVPPDDQLCAAPQPSHNDFPVCVPPPDDDDFDKDFAQFDAPNHGPRGIHTAPRQDPHNDADPPRHDHGPRGDDD